Protein AF-A0A928TVN7-F1 (afdb_monomer_lite)

Organism: NCBI:txid2053526

Sequence (65 aa):
MIDSMRLLAIGTSYRAGISPEMALRLAKAFDTSPESWLNQQMQYDLWIAEQNLGELKVEKLVRVG

Secondary structure (DSSP, 8-state):
-HHHHTTTS-SS-TTS---HHHHHHHHHHHT--HHHHHHHHHHHHHHHHHHTGGG---PPPP---

Radius of gyration: 16.04 Å; chains: 1; bounding box: 51×19×34 Å

pLDDT: mean 79.1, std 15.91, range [42.59, 95.31]

Structure (mmCIF, N/CA/C/O backbone):
data_AF-A0A928TVN7-F1
#
_entry.id   AF-A0A928TVN7-F1
#
loop_
_atom_site.group_PDB
_atom_site.id
_atom_site.type_symbol
_atom_site.label_atom_id
_atom_site.label_alt_id
_atom_site.label_comp_id
_atom_site.label_asym_id
_atom_site.label_entity_id
_atom_site.label_seq_id
_atom_site.pdbx_PDB_ins_code
_atom_site.Cartn_x
_atom_site.Cartn_y
_atom_site.Cartn_z
_atom_site.occupancy
_atom_site.B_iso_or_equiv
_atom_site.auth_seq_id
_atom_site.auth_comp_id
_atom_site.auth_asym_id
_atom_site.auth_atom_id
_atom_site.pdbx_PDB_model_num
ATOM 1 N N . MET A 1 1 ? 11.382 -6.682 1.782 1.00 55.12 1 MET A N 1
ATOM 2 C CA . MET A 1 1 ? 11.492 -6.245 0.370 1.00 55.12 1 MET A CA 1
ATOM 3 C 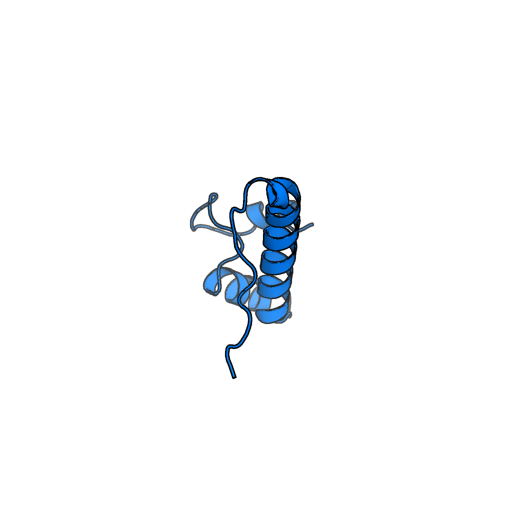C . MET A 1 1 ? 10.912 -4.848 0.156 1.00 55.12 1 MET A C 1
ATOM 5 O O . MET A 1 1 ? 11.631 -4.023 -0.385 1.00 55.12 1 MET A O 1
ATOM 9 N N . ILE A 1 2 ? 9.694 -4.539 0.632 1.00 53.53 2 ILE A N 1
ATOM 10 C CA . ILE A 1 2 ? 9.111 -3.177 0.556 1.00 53.53 2 ILE A CA 1
ATOM 11 C C . ILE A 1 2 ? 9.956 -2.145 1.332 1.00 53.53 2 ILE A C 1
ATOM 13 O O . ILE A 1 2 ? 10.340 -1.122 0.768 1.00 53.53 2 ILE A O 1
ATOM 17 N N . ASP A 1 3 ? 10.359 -2.444 2.574 1.00 52.84 3 ASP A N 1
ATOM 18 C CA . ASP A 1 3 ? 11.222 -1.538 3.359 1.00 52.84 3 ASP A CA 1
ATOM 19 C C . ASP A 1 3 ? 12.620 -1.348 2.755 1.00 52.84 3 ASP A C 1
ATOM 21 O O . ASP A 1 3 ? 13.211 -0.276 2.849 1.00 52.84 3 ASP A O 1
ATOM 25 N N . SER A 1 4 ? 13.131 -2.370 2.067 1.00 48.44 4 SER A N 1
ATOM 26 C CA . SER A 1 4 ? 14.437 -2.347 1.401 1.00 48.44 4 SER A CA 1
ATOM 27 C C . SER A 1 4 ? 14.434 -1.479 0.132 1.00 48.44 4 SER A C 1
ATOM 29 O O . SER A 1 4 ? 15.477 -0.960 -0.254 1.00 48.44 4 SER A O 1
ATOM 31 N N . MET A 1 5 ? 13.271 -1.280 -0.503 1.00 57.31 5 MET A N 1
ATOM 32 C CA . MET A 1 5 ? 13.120 -0.487 -1.732 1.00 57.31 5 MET A CA 1
ATOM 33 C C . MET A 1 5 ? 12.866 1.003 -1.490 1.00 57.31 5 MET A C 1
ATOM 35 O O . MET A 1 5 ? 13.136 1.811 -2.380 1.00 57.31 5 MET A O 1
ATOM 39 N N . ARG A 1 6 ? 12.460 1.394 -0.273 1.00 55.72 6 ARG A N 1
ATOM 40 C CA . ARG A 1 6 ? 12.364 2.808 0.141 1.00 55.72 6 ARG A CA 1
ATOM 41 C C . ARG A 1 6 ? 13.687 3.565 -0.005 1.00 55.72 6 ARG A C 1
ATOM 43 O O . ARG A 1 6 ? 13.671 4.764 -0.256 1.00 55.72 6 ARG A O 1
ATOM 50 N N . LEU A 1 7 ? 14.823 2.875 0.115 1.00 53.38 7 LEU A 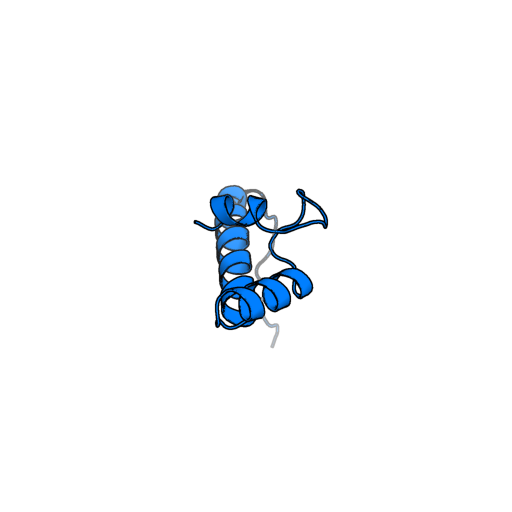N 1
ATOM 51 C CA . LEU A 1 7 ? 16.155 3.478 -0.006 1.00 53.38 7 LEU A CA 1
ATOM 52 C C . LEU A 1 7 ? 16.579 3.751 -1.459 1.00 53.38 7 LEU A C 1
ATOM 54 O O . LEU A 1 7 ? 17.428 4.606 -1.686 1.00 53.38 7 LEU A O 1
ATOM 58 N N . LEU A 1 8 ? 15.984 3.063 -2.441 1.00 53.62 8 LEU A N 1
ATOM 59 C CA . LEU A 1 8 ? 16.284 3.250 -3.869 1.00 53.62 8 LEU A CA 1
ATOM 60 C C . LEU A 1 8 ? 15.413 4.336 -4.521 1.00 53.62 8 LEU A C 1
ATOM 62 O O . LEU A 1 8 ? 15.651 4.721 -5.666 1.00 53.62 8 LEU A O 1
ATOM 66 N N . ALA A 1 9 ? 14.413 4.844 -3.797 1.00 53.22 9 ALA A N 1
ATOM 67 C CA . ALA A 1 9 ? 13.581 5.956 -4.219 1.00 53.22 9 ALA A CA 1
ATOM 68 C C . ALA A 1 9 ? 14.382 7.263 -4.149 1.00 53.22 9 ALA A C 1
ATOM 70 O O . ALA A 1 9 ? 14.373 7.980 -3.150 1.00 53.22 9 ALA A O 1
ATOM 71 N N . ILE A 1 10 ? 15.123 7.549 -5.217 1.00 55.84 10 ILE A N 1
ATOM 72 C CA . ILE A 1 10 ? 15.880 8.785 -5.395 1.00 55.84 10 ILE A CA 1
ATOM 73 C C . ILE A 1 10 ? 14.907 9.973 -5.300 1.00 55.84 10 ILE A C 1
ATOM 75 O O . ILE A 1 10 ? 14.190 10.282 -6.246 1.00 55.84 10 ILE A O 1
ATOM 79 N N . GLY A 1 11 ? 14.908 10.618 -4.131 1.00 58.78 11 GLY A N 1
ATOM 80 C CA . GLY A 1 11 ? 14.505 12.003 -3.916 1.00 58.78 11 GLY A CA 1
ATOM 81 C C . GLY A 1 11 ? 13.031 12.357 -4.108 1.00 58.78 11 GLY A C 1
ATOM 82 O O . GLY A 1 11 ? 12.749 13.166 -4.972 1.00 58.78 11 GLY A O 1
ATOM 83 N N . THR A 1 12 ? 12.135 11.886 -3.235 1.00 42.59 12 THR A N 1
ATOM 84 C CA . THR A 1 12 ? 11.072 12.715 -2.618 1.00 42.59 12 THR A CA 1
ATOM 85 C C . THR A 1 12 ? 10.498 11.987 -1.402 1.00 42.59 12 THR A C 1
ATOM 87 O O . THR A 1 12 ? 10.036 10.857 -1.507 1.00 42.59 12 THR A O 1
ATOM 90 N N . SER A 1 13 ? 10.542 12.654 -0.246 1.00 47.41 13 SER A N 1
ATOM 91 C CA . SER A 1 13 ? 9.881 12.300 1.020 1.00 47.41 13 SER A CA 1
ATOM 92 C C . SER A 1 13 ? 10.048 10.856 1.522 1.00 47.41 13 SER A C 1
ATOM 94 O O . SER A 1 13 ? 9.138 10.039 1.441 1.00 47.41 13 SER A O 1
ATOM 96 N N . TYR A 1 14 ? 11.149 10.620 2.234 1.00 44.44 14 TYR A N 1
ATOM 97 C CA . TYR A 1 14 ? 11.427 9.474 3.121 1.00 44.44 14 TYR A CA 1
ATOM 98 C C . TYR A 1 14 ? 10.309 9.123 4.144 1.00 44.44 14 TYR A C 1
ATOM 100 O O . TYR A 1 14 ? 10.408 8.137 4.866 1.00 44.44 14 TYR A O 1
ATOM 108 N N . ARG A 1 15 ? 9.238 9.922 4.228 1.00 51.66 15 ARG A N 1
ATOM 109 C CA . ARG A 1 15 ? 8.129 9.763 5.182 1.00 51.66 15 ARG A CA 1
ATOM 110 C C . ARG A 1 15 ? 6.822 9.260 4.566 1.00 51.66 15 ARG A C 1
ATOM 112 O O . ARG A 1 15 ? 5.938 8.881 5.322 1.00 51.66 15 ARG A O 1
ATOM 119 N N . ALA A 1 16 ? 6.686 9.257 3.242 1.00 58.31 16 ALA A N 1
ATOM 120 C CA . ALA A 1 16 ? 5.486 8.766 2.570 1.00 58.31 16 ALA A CA 1
ATOM 121 C C . ALA A 1 16 ? 5.801 7.420 1.907 1.00 58.31 16 ALA A C 1
ATOM 123 O O . ALA A 1 16 ? 6.918 7.209 1.440 1.00 58.31 16 ALA A O 1
ATOM 124 N N . GLY A 1 17 ? 4.853 6.481 1.915 1.00 69.75 17 GLY A N 1
ATOM 125 C CA . GLY A 1 17 ? 4.966 5.219 1.178 1.00 69.75 17 GLY A CA 1
ATOM 126 C C . GLY A 1 17 ? 5.199 5.418 -0.326 1.00 69.75 17 GLY A C 1
ATOM 127 O O . GLY A 1 17 ? 5.390 6.534 -0.809 1.00 69.75 17 GLY A O 1
ATOM 128 N N . ILE A 1 18 ? 5.184 4.332 -1.096 1.00 82.38 18 ILE A N 1
ATOM 129 C CA . ILE A 1 18 ? 5.311 4.405 -2.556 1.00 82.38 18 ILE A CA 1
ATOM 130 C C . ILE A 1 18 ? 4.178 5.276 -3.125 1.00 82.38 18 ILE A C 1
ATOM 132 O O . ILE A 1 18 ? 3.015 4.880 -3.126 1.00 82.38 18 ILE A O 1
ATOM 136 N N . SER A 1 19 ? 4.520 6.470 -3.615 1.00 84.31 19 SER A N 1
ATOM 137 C CA . SER A 1 19 ? 3.582 7.359 -4.303 1.00 84.31 19 SER A CA 1
ATOM 138 C C . SER A 1 19 ? 3.311 6.882 -5.739 1.00 84.31 19 SER A C 1
ATOM 140 O O . SER A 1 19 ? 4.116 6.128 -6.294 1.00 84.31 19 SER A O 1
ATOM 142 N N . PRO A 1 20 ? 2.237 7.356 -6.400 1.00 89.00 20 PRO A N 1
ATOM 143 C CA . PRO A 1 20 ? 1.997 7.069 -7.818 1.00 89.00 20 PRO A CA 1
ATOM 144 C C . PRO A 1 20 ? 3.170 7.449 -8.733 1.00 89.00 20 PRO A C 1
ATOM 146 O O . PRO A 1 20 ? 3.520 6.694 -9.638 1.00 89.00 20 PRO A O 1
ATOM 149 N N . GLU A 1 21 ? 3.838 8.578 -8.473 1.00 88.19 21 GLU A N 1
ATOM 150 C CA . GLU A 1 21 ? 5.028 8.980 -9.234 1.00 88.19 21 GLU A CA 1
ATOM 151 C C . GLU A 1 21 ? 6.197 8.004 -9.022 1.00 88.19 21 GLU A C 1
ATOM 153 O O . GLU A 1 21 ? 6.878 7.621 -9.975 1.00 88.19 21 GLU A O 1
ATOM 158 N N . MET A 1 22 ? 6.410 7.548 -7.785 1.00 85.62 22 MET A N 1
ATOM 159 C CA . MET A 1 22 ? 7.434 6.548 -7.485 1.00 85.62 22 MET A CA 1
ATOM 160 C C . MET A 1 22 ? 7.119 5.194 -8.118 1.00 85.62 22 MET A C 1
ATOM 162 O O . MET A 1 22 ? 8.022 4.555 -8.654 1.00 85.62 22 MET A O 1
ATOM 166 N N . ALA A 1 23 ? 5.852 4.781 -8.122 1.00 89.88 23 ALA A N 1
ATOM 167 C CA . ALA A 1 23 ? 5.407 3.565 -8.790 1.00 89.88 23 ALA A CA 1
ATOM 168 C C . ALA A 1 23 ? 5.714 3.596 -10.297 1.00 89.88 23 ALA A C 1
ATOM 170 O O . ALA A 1 23 ? 6.223 2.614 -10.832 1.00 89.88 23 ALA A O 1
ATOM 171 N N . LEU A 1 24 ? 5.502 4.737 -10.966 1.00 90.94 24 LEU A N 1
ATOM 172 C CA . LEU A 1 24 ? 5.874 4.931 -12.375 1.00 90.94 24 LEU A CA 1
ATOM 173 C C . LEU A 1 24 ? 7.393 4.836 -12.599 1.00 90.94 24 LEU A C 1
ATOM 175 O O . LEU A 1 24 ? 7.845 4.225 -13.568 1.00 90.94 24 LEU A O 1
ATOM 179 N N . ARG A 1 25 ? 8.197 5.417 -11.699 1.00 88.94 25 ARG A N 1
ATOM 180 C CA . ARG A 1 25 ? 9.668 5.355 -11.772 1.00 88.94 25 ARG A CA 1
ATOM 181 C C . ARG A 1 25 ? 10.183 3.925 -11.596 1.00 88.94 25 ARG A C 1
ATOM 183 O O . ARG A 1 25 ? 11.039 3.496 -12.365 1.00 88.94 25 ARG A O 1
ATOM 190 N N . LEU A 1 26 ? 9.645 3.187 -10.624 1.00 86.75 26 LEU A N 1
ATOM 191 C CA . LEU A 1 26 ? 10.000 1.789 -10.360 1.00 86.75 26 LEU A CA 1
ATOM 192 C C . LEU A 1 26 ? 9.562 0.869 -11.504 1.00 86.75 26 LEU A C 1
ATOM 194 O O . LEU A 1 26 ? 10.353 0.048 -11.959 1.00 86.75 26 LEU A O 1
ATOM 198 N N . ALA A 1 27 ? 8.348 1.059 -12.021 1.00 92.31 27 ALA A N 1
ATOM 199 C CA . ALA A 1 27 ? 7.845 0.346 -13.191 1.00 92.31 27 ALA A CA 1
ATOM 200 C C . ALA A 1 27 ? 8.807 0.450 -14.378 1.00 92.31 27 ALA A C 1
ATOM 202 O O . ALA A 1 27 ? 9.224 -0.562 -14.936 1.00 92.31 27 ALA A O 1
ATOM 203 N N . LYS A 1 28 ? 9.244 1.676 -14.690 1.00 91.38 28 LYS A N 1
ATOM 204 C CA . LYS A 1 28 ? 10.210 1.938 -15.760 1.00 91.38 28 LYS A CA 1
ATOM 205 C C . LYS A 1 28 ? 11.595 1.346 -15.481 1.00 91.38 28 LYS A C 1
ATOM 207 O O . LYS A 1 28 ? 12.252 0.896 -16.411 1.00 91.38 28 LYS A O 1
ATOM 212 N N . ALA A 1 29 ? 12.062 1.390 -14.233 1.00 89.88 29 ALA A N 1
ATOM 213 C CA . ALA A 1 29 ? 13.400 0.925 -13.867 1.00 89.88 29 ALA A CA 1
ATOM 214 C C . ALA A 1 29 ? 13.530 -0.607 -13.855 1.00 89.88 29 ALA A C 1
ATOM 216 O O . ALA A 1 29 ? 14.608 -1.124 -14.136 1.00 89.88 29 ALA A O 1
ATOM 217 N N . PHE A 1 30 ? 12.451 -1.316 -13.521 1.00 89.19 30 PHE A N 1
ATOM 218 C CA . PHE A 1 30 ? 12.464 -2.764 -13.295 1.00 89.19 30 PHE A CA 1
ATOM 219 C C . PHE A 1 30 ? 11.635 -3.564 -14.309 1.00 89.19 30 PHE A C 1
ATOM 221 O O . PHE A 1 30 ? 11.477 -4.763 -14.114 1.00 89.19 30 PHE A O 1
ATOM 228 N N . ASP A 1 31 ? 11.105 -2.922 -15.355 1.00 93.06 31 ASP A N 1
ATOM 229 C CA . ASP A 1 31 ? 10.204 -3.536 -16.346 1.00 93.06 31 ASP A CA 1
ATOM 230 C C . ASP A 1 31 ? 8.992 -4.229 -15.686 1.00 93.06 31 ASP A C 1
ATOM 232 O O . ASP A 1 31 ? 8.699 -5.407 -15.874 1.00 93.06 31 ASP A O 1
ATOM 236 N N . THR A 1 32 ? 8.310 -3.478 -14.816 1.00 93.81 32 THR A N 1
ATOM 237 C CA . THR A 1 32 ? 7.144 -3.931 -14.032 1.00 93.81 32 THR A CA 1
ATOM 238 C C . THR A 1 32 ? 5.969 -2.965 -14.196 1.00 93.81 32 THR A C 1
ATOM 240 O O . THR A 1 32 ? 6.093 -1.943 -14.868 1.00 93.81 32 THR A O 1
ATOM 243 N N . SER A 1 33 ? 4.818 -3.253 -13.576 1.00 95.31 33 SER A N 1
ATOM 244 C CA . SER A 1 33 ? 3.654 -2.360 -13.610 1.00 95.31 33 SER A CA 1
ATOM 245 C C . SER A 1 33 ? 3.596 -1.417 -12.395 1.00 95.31 33 SER A C 1
ATOM 247 O O . SER A 1 33 ? 3.852 -1.851 -11.264 1.00 95.31 33 SER A O 1
ATOM 249 N N . PRO A 1 34 ? 3.231 -0.132 -12.574 1.00 92.94 34 PRO A N 1
ATOM 250 C CA . PRO A 1 34 ? 3.008 0.795 -11.460 1.00 92.94 34 PRO A CA 1
ATOM 251 C C . PRO A 1 34 ? 1.953 0.284 -10.467 1.00 92.94 34 PRO A C 1
ATOM 253 O O . PRO A 1 34 ? 2.093 0.449 -9.256 1.00 92.94 34 PRO A O 1
ATOM 256 N N . GLU A 1 35 ? 0.917 -0.391 -10.962 1.00 95.00 35 GLU A N 1
ATOM 257 C CA . GLU A 1 35 ? -0.168 -0.967 -10.168 1.00 95.00 35 GLU A CA 1
ATOM 258 C C . GLU A 1 35 ? 0.353 -2.017 -9.185 1.00 95.00 35 GLU A C 1
ATOM 260 O O . GLU A 1 35 ? -0.093 -2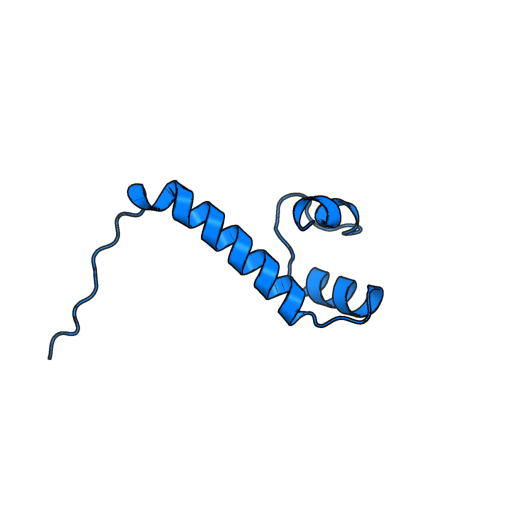.061 -8.041 1.00 95.00 35 GLU A O 1
ATOM 265 N N . SER A 1 36 ? 1.337 -2.831 -9.584 1.00 91.06 36 SER A N 1
ATOM 266 C CA . SER A 1 36 ? 1.952 -3.815 -8.688 1.00 91.06 36 SER A CA 1
ATOM 267 C C . SER A 1 36 ? 2.660 -3.147 -7.506 1.00 91.06 36 SER A C 1
ATOM 269 O O . SER A 1 36 ? 2.671 -3.687 -6.399 1.00 91.06 36 SER A O 1
ATOM 271 N N . TRP A 1 37 ? 3.247 -1.968 -7.713 1.00 88.38 37 TRP A N 1
ATOM 272 C CA . TRP A 1 37 ? 3.904 -1.200 -6.655 1.00 88.38 37 TRP A CA 1
ATOM 273 C C . TRP A 1 37 ? 2.899 -0.555 -5.704 1.00 88.38 37 TRP A C 1
ATOM 275 O O . TRP A 1 37 ? 3.053 -0.648 -4.486 1.00 88.38 37 TRP A O 1
ATOM 285 N N . LEU A 1 38 ? 1.842 0.043 -6.253 1.00 89.88 38 LEU A N 1
ATOM 286 C CA . LEU A 1 38 ? 0.776 0.655 -5.460 1.00 89.88 38 LEU A CA 1
ATOM 287 C C . LEU A 1 38 ? -0.005 -0.383 -4.655 1.00 89.88 38 LEU A C 1
ATOM 289 O O . LEU A 1 38 ? -0.279 -0.161 -3.479 1.00 89.88 38 LEU A O 1
ATOM 293 N N . ASN A 1 39 ? -0.291 -1.544 -5.246 1.00 91.50 39 ASN A N 1
ATOM 294 C CA . ASN A 1 39 ? -0.952 -2.636 -4.541 1.00 91.50 39 ASN A CA 1
ATOM 295 C C . ASN A 1 39 ? -0.116 -3.120 -3.357 1.00 91.50 39 ASN A C 1
ATOM 297 O O . ASN A 1 39 ? -0.656 -3.310 -2.275 1.00 91.50 39 ASN A O 1
ATOM 301 N N . GLN A 1 40 ? 1.200 -3.272 -3.521 1.00 86.69 40 GLN A N 1
ATOM 302 C CA . GLN A 1 40 ? 2.075 -3.657 -2.412 1.00 86.69 40 GLN A CA 1
ATOM 303 C C . GLN A 1 40 ? 2.070 -2.628 -1.277 1.00 86.69 40 GLN A C 1
ATOM 305 O O . GLN A 1 40 ? 1.997 -3.014 -0.111 1.00 86.69 40 GLN A O 1
ATOM 310 N N . GLN A 1 41 ? 2.103 -1.334 -1.606 1.00 86.00 41 GLN A N 1
ATOM 311 C CA . GLN A 1 41 ? 2.007 -0.271 -0.605 1.00 86.00 41 GLN A CA 1
ATOM 312 C C . GLN A 1 41 ? 0.661 -0.313 0.127 1.00 86.00 41 GLN A C 1
ATOM 314 O O . GLN A 1 41 ? 0.636 -0.313 1.352 1.00 86.00 41 GLN A O 1
ATOM 319 N N . MET A 1 42 ? -0.442 -0.443 -0.613 1.00 88.94 42 MET A N 1
ATOM 320 C CA . MET A 1 42 ? -1.789 -0.545 -0.050 1.00 88.94 42 MET A CA 1
ATOM 321 C C . MET A 1 42 ? -1.935 -1.749 0.888 1.00 88.94 42 MET A C 1
ATOM 323 O O . MET A 1 42 ? -2.505 -1.614 1.964 1.00 88.94 42 MET A O 1
ATOM 327 N N . GLN A 1 43 ? -1.412 -2.916 0.504 1.00 88.75 43 GLN A N 1
ATOM 328 C CA . GLN A 1 43 ? -1.455 -4.118 1.343 1.00 88.75 43 GLN A CA 1
ATOM 329 C C . GLN A 1 43 ? -0.646 -3.938 2.632 1.00 88.75 43 GLN A C 1
ATOM 331 O O . GLN A 1 43 ? -1.086 -4.348 3.702 1.00 88.75 43 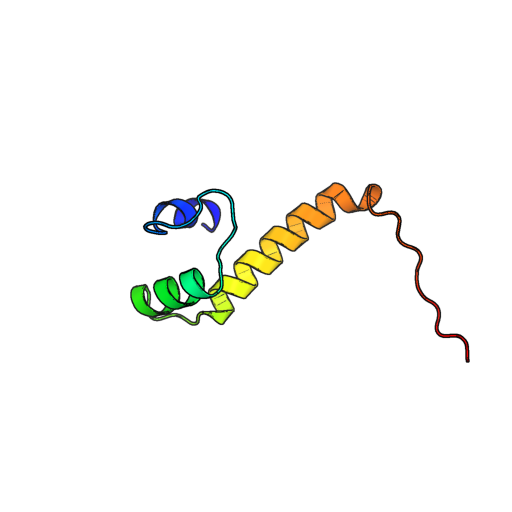GLN A O 1
ATOM 336 N N . TYR A 1 44 ? 0.519 -3.294 2.545 1.00 85.50 44 TYR A N 1
ATOM 337 C CA . TYR A 1 44 ? 1.322 -2.976 3.721 1.00 85.50 44 TYR A CA 1
ATOM 338 C C . TYR A 1 44 ? 0.607 -1.990 4.655 1.00 85.50 44 TYR A C 1
ATOM 340 O O . TYR A 1 44 ? 0.543 -2.221 5.862 1.00 85.50 44 TYR A O 1
ATOM 348 N N . ASP A 1 45 ? 0.033 -0.920 4.103 1.00 85.88 45 ASP A N 1
ATOM 349 C CA . ASP A 1 45 ? -0.697 0.083 4.881 1.00 85.88 45 ASP A CA 1
ATOM 350 C C . ASP A 1 45 ? -1.943 -0.518 5.542 1.00 85.88 45 ASP A C 1
ATOM 352 O O . ASP A 1 45 ? -2.228 -0.222 6.703 1.00 85.88 45 ASP A O 1
ATOM 356 N N . LEU A 1 46 ? -2.644 -1.416 4.842 1.00 90.50 46 LEU A N 1
ATOM 357 C CA . LEU A 1 46 ? -3.770 -2.159 5.397 1.00 90.50 46 LEU A CA 1
ATOM 358 C C . LEU A 1 46 ? -3.327 -3.060 6.552 1.00 90.50 46 LEU A C 1
ATOM 360 O O . LEU A 1 46 ? -3.931 -3.004 7.617 1.00 90.50 46 LEU A O 1
ATOM 364 N N . TRP A 1 47 ? -2.245 -3.823 6.384 1.00 89.56 47 TRP A N 1
ATOM 365 C CA . TRP A 1 47 ? -1.714 -4.681 7.444 1.00 89.56 47 TRP A CA 1
ATOM 366 C C . TRP A 1 47 ? -1.352 -3.889 8.711 1.00 89.56 47 TRP A C 1
ATOM 368 O O . TRP A 1 47 ? -1.672 -4.320 9.820 1.00 89.56 47 TRP A O 1
ATOM 378 N N . ILE A 1 48 ? -0.736 -2.708 8.560 1.00 87.38 48 ILE A N 1
ATOM 379 C CA . ILE A 1 48 ? -0.453 -1.791 9.676 1.00 87.38 48 ILE A CA 1
ATOM 380 C C . ILE A 1 48 ? -1.749 -1.275 10.318 1.00 87.38 48 ILE A C 1
ATOM 382 O O . ILE A 1 48 ? -1.852 -1.230 11.547 1.00 87.38 48 ILE A O 1
ATOM 386 N N . ALA A 1 49 ? -2.744 -0.888 9.516 1.00 88.00 49 ALA A N 1
ATOM 387 C CA . ALA A 1 49 ? -4.033 -0.414 10.018 1.00 88.00 49 ALA A CA 1
ATOM 388 C C . ALA A 1 49 ? -4.787 -1.510 10.789 1.00 88.00 49 ALA A C 1
ATOM 390 O O . ALA A 1 49 ? -5.366 -1.238 11.839 1.00 88.00 49 ALA A O 1
ATOM 391 N N . GLU A 1 50 ? -4.715 -2.758 10.326 1.00 90.38 50 GLU A N 1
ATOM 392 C CA . GLU A 1 50 ? -5.289 -3.924 11.001 1.00 90.38 50 GLU A CA 1
ATOM 393 C C . GLU A 1 50 ? -4.671 -4.164 12.385 1.00 90.38 50 GLU A C 1
ATOM 395 O O . GLU A 1 50 ? -5.384 -4.568 13.303 1.00 90.38 50 GLU A O 1
ATOM 400 N N . GLN A 1 51 ? -3.386 -3.847 12.592 1.00 91.25 51 GLN A N 1
ATOM 401 C CA . GLN A 1 51 ? -2.775 -3.951 13.928 1.00 91.25 51 GLN A CA 1
ATOM 402 C C . GLN A 1 51 ? -3.388 -2.963 14.935 1.00 91.25 51 GLN A C 1
ATOM 404 O O . GLN A 1 51 ? -3.332 -3.199 16.139 1.00 91.25 51 GLN A O 1
ATOM 409 N N . ASN A 1 52 ? -4.002 -1.879 14.450 1.00 89.56 52 ASN A N 1
ATOM 410 C CA . ASN A 1 52 ? -4.622 -0.829 15.260 1.00 89.56 52 ASN A CA 1
ATOM 411 C C . ASN A 1 52 ? -6.156 -0.843 15.153 1.00 89.56 52 ASN A C 1
ATOM 413 O O . ASN A 1 52 ? -6.822 0.127 15.515 1.00 89.56 52 ASN A O 1
ATOM 417 N N . LEU A 1 53 ? -6.743 -1.947 14.672 1.00 84.62 53 LEU A N 1
ATOM 418 C CA . LEU A 1 53 ? -8.179 -2.048 14.395 1.00 84.62 53 LEU A CA 1
ATOM 419 C C . LEU A 1 53 ? -9.047 -1.726 15.624 1.00 84.62 53 LEU A C 1
ATOM 421 O O . LEU A 1 53 ? -10.116 -1.139 15.485 1.00 84.62 53 LEU A O 1
ATOM 425 N N . GLY A 1 54 ? -8.572 -2.061 16.829 1.00 80.31 54 GLY A N 1
ATOM 426 C CA . GLY A 1 54 ? -9.270 -1.778 18.088 1.00 80.31 54 GLY A CA 1
ATOM 427 C C . GLY A 1 54 ? -9.427 -0.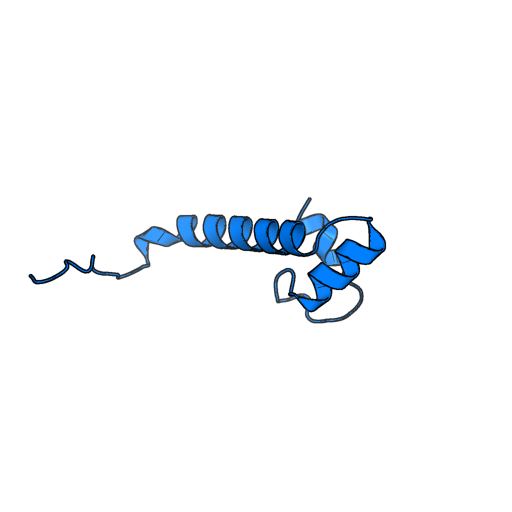287 18.418 1.00 80.31 54 GLY A C 1
ATOM 428 O O . GLY A 1 54 ? -10.278 0.066 19.233 1.00 80.31 54 GLY A O 1
ATOM 429 N N . GLU A 1 55 ? -8.651 0.594 17.783 1.00 87.25 55 GLU A N 1
ATOM 430 C CA . GLU A 1 55 ? -8.747 2.049 17.957 1.00 87.25 55 GLU A CA 1
ATOM 431 C C . GLU A 1 55 ? -9.750 2.694 16.988 1.00 87.25 55 GLU A C 1
ATOM 433 O O . GLU A 1 55 ? -10.185 3.833 17.197 1.00 87.25 55 GLU A O 1
ATOM 438 N N . LEU A 1 56 ? -10.163 1.968 15.943 1.00 86.25 56 LEU A N 1
ATOM 439 C CA . LEU A 1 56 ? -11.113 2.454 14.949 1.00 86.25 56 LEU A CA 1
ATOM 440 C C . LEU A 1 56 ? -12.535 2.424 15.517 1.00 86.25 56 LEU A C 1
ATOM 442 O O . LEU A 1 56 ? -13.232 1.411 15.494 1.00 86.25 56 LEU A O 1
ATOM 446 N N . LYS A 1 57 ? -12.995 3.576 16.005 1.00 86.31 57 LYS A N 1
ATOM 447 C CA . LYS A 1 57 ? -14.382 3.769 16.443 1.00 86.31 57 LYS A CA 1
ATOM 448 C C . LYS A 1 57 ? -15.283 3.997 15.234 1.00 86.31 57 LYS A C 1
ATOM 450 O O . LYS A 1 57 ? -15.537 5.136 14.848 1.00 86.31 57 LYS A O 1
ATOM 455 N N . VAL A 1 58 ? -15.735 2.905 14.626 1.00 87.12 58 VAL A N 1
ATOM 456 C CA . VAL A 1 58 ? -16.635 2.922 13.467 1.00 87.12 58 VAL A CA 1
ATOM 457 C C . VAL A 1 58 ? -17.872 2.069 13.735 1.00 87.12 58 VAL A C 1
ATOM 459 O O . VAL A 1 58 ? -17.776 0.956 14.247 1.00 87.12 58 VAL A O 1
ATOM 462 N N . GLU A 1 59 ? -19.047 2.586 13.383 1.00 87.50 59 GLU A N 1
ATOM 463 C CA . GLU A 1 59 ? -20.301 1.835 13.433 1.00 87.50 59 GLU A CA 1
ATOM 464 C C . GLU A 1 59 ? -20.613 1.243 12.058 1.00 87.50 59 GLU A C 1
ATOM 466 O O . GLU A 1 59 ? -20.402 1.872 11.017 1.00 87.50 59 GLU A O 1
ATOM 471 N N . LYS A 1 60 ? -21.133 0.013 12.037 1.00 88.88 60 LYS A N 1
ATOM 472 C CA . LYS A 1 60 ? -21.531 -0.632 10.787 1.00 88.88 60 LYS A CA 1
ATOM 473 C C . LYS A 1 60 ? -22.775 0.057 10.235 1.00 88.88 60 LYS A C 1
ATOM 475 O O . LYS A 1 60 ? -23.849 -0.032 10.826 1.00 88.88 60 LYS A O 1
ATOM 480 N N . LEU A 1 61 ? -22.645 0.673 9.063 1.00 89.62 61 LEU A N 1
ATOM 481 C CA . LEU A 1 61 ? -23.787 1.227 8.347 1.00 89.62 61 LEU A CA 1
ATOM 482 C C . LEU A 1 61 ? -24.720 0.092 7.910 1.00 89.62 61 LEU A C 1
ATOM 484 O O . LEU A 1 61 ? -24.336 -0.800 7.150 1.00 89.62 61 LEU A O 1
ATOM 488 N N . VAL A 1 62 ? -25.958 0.133 8.394 1.00 90.88 62 VAL A N 1
ATOM 489 C CA . VAL A 1 62 ? -27.056 -0.698 7.901 1.00 90.88 62 VAL A CA 1
ATOM 490 C C . VAL A 1 62 ? -27.871 0.116 6.908 1.00 90.88 62 VAL A C 1
ATOM 492 O O . VAL A 1 62 ? -28.265 1.248 7.183 1.00 90.88 62 VAL A O 1
ATOM 495 N N . ARG A 1 63 ? -28.107 -0.453 5.723 1.00 87.12 63 ARG A N 1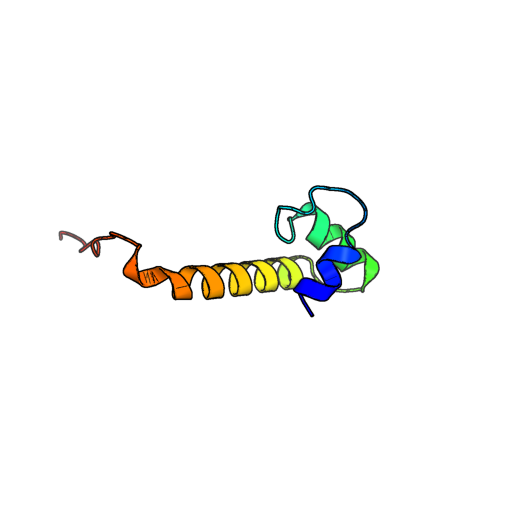
ATOM 496 C CA . ARG A 1 63 ? -28.990 0.153 4.727 1.00 87.12 63 ARG A CA 1
ATOM 497 C C . ARG A 1 63 ? -30.403 0.160 5.301 1.00 87.12 63 ARG A C 1
ATOM 499 O O . ARG A 1 63 ? -30.984 -0.904 5.495 1.00 87.12 63 ARG A O 1
ATOM 506 N N . VAL A 1 64 ? -30.935 1.347 5.571 1.00 75.12 64 VAL A N 1
ATOM 507 C CA . VAL A 1 64 ? -32.358 1.511 5.869 1.00 75.12 64 VAL A CA 1
ATOM 508 C C . VAL A 1 64 ? -33.110 1.352 4.546 1.00 75.12 64 VAL A C 1
ATOM 510 O O . VAL A 1 64 ? -32.712 1.943 3.538 1.00 75.12 64 VAL A O 1
ATOM 513 N N . GLY A 1 65 ? -34.084 0.440 4.543 1.00 70.50 65 GLY A N 1
ATOM 514 C CA . GLY A 1 65 ? -34.941 0.135 3.395 1.00 70.50 65 GLY A CA 1
ATOM 515 C C . GLY A 1 65 ? -35.950 1.230 3.097 1.00 70.50 65 GLY A C 1
ATOM 516 O O . GLY A 1 65 ? -36.233 2.036 4.011 1.00 70.50 65 GLY A O 1
#

InterPro domains:
  IPR010982 Lambda repressor-like, DNA-binding domain superfamily [G3DSA:1.10.260.40] (11-63)
  IPR010982 Lambda repressor-like, DNA-binding domain superfamily [SSF47413] (14-57)
  IPR013430 Toxin-antitoxin system, antidote protein, HigA [PTHR36924] (16-60)
  IPR013430 Toxin-antitoxin system, antidote protein, HigA [TIGR02607] (14-52)

Foldseek 3Di:
DQVVCLVVQPDDDSPDGQDLVNLVVCCVVPVHHSVVRVVVRVVVVVVVVVVVVVVDPDDDDDDDD